Protein AF-A0A2N5KGF1-F1 (afdb_monomer)

Mean predicted aligned error: 14.31 Å

Nearest PDB structures (foldseek):
  2b9d-assembly2_B-3  TM=3.812E-01  e=6.360E+00  Human papillomavirus type 1a
  2jxt-assembly1_A  TM=3.512E-01  e=5.603E+00  Methanothermobacter thermautotrophicus str. Delta H
  9c62-assembly1_K  TM=1.961E-01  e=6.360E+00  Homo sapiens

Structure (mmCIF, N/CA/C/O backbone):
data_AF-A0A2N5KGF1-F1
#
_entry.id   AF-A0A2N5KGF1-F1
#
loop_
_atom_site.group_PDB
_atom_site.id
_atom_site.type_symbol
_atom_site.label_atom_id
_atom_site.label_alt_id
_atom_site.label_comp_id
_atom_site.label_asym_id
_atom_site.label_entity_id
_atom_site.label_seq_id
_atom_site.pdbx_PDB_ins_code
_atom_site.Cartn_x
_atom_site.Cartn_y
_atom_site.Cartn_z
_atom_site.occupancy
_atom_site.B_iso_or_equiv
_atom_site.auth_seq_id
_atom_site.auth_comp_id
_atom_site.auth_asym_id
_atom_site.auth_atom_id
_atom_site.pdbx_PDB_model_num
ATOM 1 N N . MET A 1 1 ? -36.186 9.339 -3.658 1.00 35.41 1 MET A N 1
ATOM 2 C CA . MET A 1 1 ? -35.623 8.130 -3.026 1.00 35.41 1 MET A CA 1
ATOM 3 C C . MET A 1 1 ? -34.202 8.473 -2.620 1.00 35.41 1 MET A C 1
ATOM 5 O O . MET A 1 1 ? -33.326 8.481 -3.469 1.00 35.41 1 MET A O 1
ATOM 9 N N . THR A 1 2 ? -34.018 8.916 -1.379 1.00 39.28 2 THR A N 1
ATOM 10 C CA . THR A 1 2 ? -32.709 9.237 -0.802 1.00 39.28 2 THR A CA 1
ATOM 11 C C . THR A 1 2 ? -32.126 7.948 -0.246 1.00 39.28 2 THR A C 1
ATOM 13 O O . THR A 1 2 ? -32.631 7.396 0.727 1.00 39.28 2 THR A O 1
ATOM 16 N N . GLN A 1 3 ? -31.137 7.429 -0.957 1.00 52.28 3 GLN A N 1
ATOM 17 C CA . GLN A 1 3 ? -30.255 6.373 -0.490 1.00 52.28 3 GLN A CA 1
ATOM 18 C C . GLN A 1 3 ? -29.155 7.045 0.353 1.00 52.28 3 GLN A C 1
ATOM 20 O O . GLN A 1 3 ? -28.875 8.218 0.124 1.00 52.28 3 GLN A O 1
ATOM 25 N N . ASP A 1 4 ? -28.587 6.316 1.315 1.00 49.59 4 ASP A N 1
ATOM 26 C CA . ASP A 1 4 ? -27.507 6.720 2.240 1.00 49.59 4 ASP A CA 1
ATOM 27 C C . ASP A 1 4 ? -27.915 7.159 3.660 1.00 49.59 4 ASP A C 1
ATOM 29 O O . ASP A 1 4 ? -27.297 8.031 4.263 1.00 49.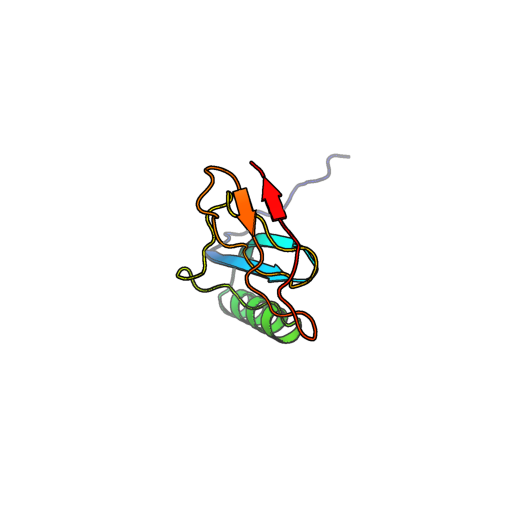59 4 ASP A O 1
ATOM 33 N N . ASP A 1 5 ? -28.874 6.455 4.269 1.00 46.59 5 ASP A N 1
ATOM 34 C CA . ASP A 1 5 ? -28.827 6.226 5.721 1.00 46.59 5 ASP A CA 1
ATOM 35 C C . ASP A 1 5 ? -27.891 5.033 5.980 1.00 46.59 5 ASP A C 1
ATOM 37 O O . ASP A 1 5 ? -28.308 3.877 6.080 1.00 46.59 5 ASP A O 1
ATOM 41 N N . VAL A 1 6 ? -26.581 5.300 6.004 1.00 56.03 6 VAL A N 1
ATOM 42 C CA . VAL A 1 6 ? -25.612 4.356 6.570 1.00 56.03 6 VAL A CA 1
ATOM 43 C C . VAL A 1 6 ? -25.781 4.444 8.085 1.00 56.03 6 VAL A C 1
ATOM 45 O O . VAL A 1 6 ? -25.507 5.506 8.646 1.00 56.03 6 VAL A O 1
ATOM 48 N N . PRO A 1 7 ? -26.216 3.379 8.783 1.00 48.56 7 PRO A N 1
ATOM 49 C CA . PRO A 1 7 ? -26.287 3.418 10.231 1.00 48.56 7 PRO A CA 1
ATOM 50 C C . PRO A 1 7 ? -24.870 3.624 10.769 1.00 48.56 7 PRO A C 1
ATOM 52 O O . PRO A 1 7 ? -24.023 2.732 10.693 1.00 48.56 7 PRO A O 1
ATOM 55 N N . ILE A 1 8 ? -24.615 4.814 11.317 1.00 53.53 8 ILE A N 1
ATOM 56 C CA . ILE A 1 8 ? -23.418 5.144 12.095 1.00 53.53 8 ILE A CA 1
ATOM 57 C C . ILE A 1 8 ? -23.555 4.414 13.440 1.00 53.53 8 ILE A C 1
ATOM 59 O O . ILE A 1 8 ? -23.740 5.013 14.495 1.00 53.53 8 ILE A O 1
ATOM 63 N N . GLY A 1 9 ? -23.550 3.081 13.406 1.00 54.25 9 GLY A N 1
ATOM 64 C CA . GLY A 1 9 ? -23.294 2.287 14.595 1.00 54.25 9 GLY A CA 1
ATOM 65 C C . GLY A 1 9 ? -21.899 2.656 15.081 1.00 54.25 9 GLY A C 1
ATOM 66 O O . GLY A 1 9 ? -20.981 2.708 14.266 1.00 54.25 9 GLY A O 1
ATOM 67 N N . GLU A 1 10 ? -21.758 2.968 16.371 1.00 59.16 10 GLU A N 1
ATOM 68 C CA . GLU A 1 10 ? -20.500 3.369 17.012 1.00 59.16 10 GLU A CA 1
ATOM 69 C C . GLU A 1 10 ? -19.322 2.505 16.521 1.00 59.16 10 GLU A C 1
ATOM 71 O O . GLU A 1 10 ? -19.105 1.386 16.994 1.00 59.16 10 GLU A O 1
ATOM 76 N N . MET A 1 11 ? -18.558 3.005 15.547 1.00 61.81 11 MET A N 1
ATOM 77 C CA . MET A 1 11 ? -17.352 2.340 15.063 1.00 61.81 11 MET A CA 1
ATOM 78 C C . MET A 1 11 ? -16.287 2.483 16.151 1.00 61.81 11 MET A C 1
ATOM 80 O O . MET A 1 11 ? -15.586 3.489 16.221 1.00 61.81 11 MET A O 1
ATOM 84 N N . LYS A 1 12 ? -16.209 1.499 17.053 1.00 73.75 12 LYS A N 1
ATOM 85 C CA . LYS A 1 12 ? -15.335 1.543 18.238 1.00 73.75 12 LYS A CA 1
ATOM 86 C C . LYS A 1 12 ? -13.884 1.209 17.938 1.00 73.75 12 LYS A C 1
ATOM 88 O O . LYS A 1 12 ? -12.998 1.657 18.662 1.00 73.75 12 LYS A O 1
ATOM 93 N N . TYR A 1 13 ? -13.634 0.431 16.890 1.00 78.75 13 TYR A N 1
ATOM 94 C CA . TYR A 1 13 ? -12.305 -0.073 16.583 1.00 78.75 13 TYR A CA 1
ATOM 95 C C . TYR A 1 13 ? -11.934 0.257 15.146 1.00 78.75 13 TYR A C 1
ATOM 97 O O . TYR A 1 13 ? -12.711 0.039 14.216 1.00 78.75 13 TYR A O 1
ATOM 105 N N . SER A 1 14 ? -10.723 0.773 14.970 1.00 81.69 14 SER A N 1
ATOM 106 C CA . SER A 1 14 ? -10.145 1.013 13.657 1.00 81.69 14 SER A CA 1
ATOM 107 C C . SER A 1 14 ? -8.745 0.424 13.595 1.00 81.69 14 SER A C 1
ATOM 109 O O . SER A 1 14 ? -7.965 0.517 14.544 1.00 81.69 14 SER A O 1
ATOM 111 N N . PHE A 1 15 ? -8.444 -0.199 12.466 1.00 81.19 15 PHE A N 1
ATOM 112 C CA . PHE A 1 15 ? -7.119 -0.657 12.102 1.00 81.19 15 PHE A 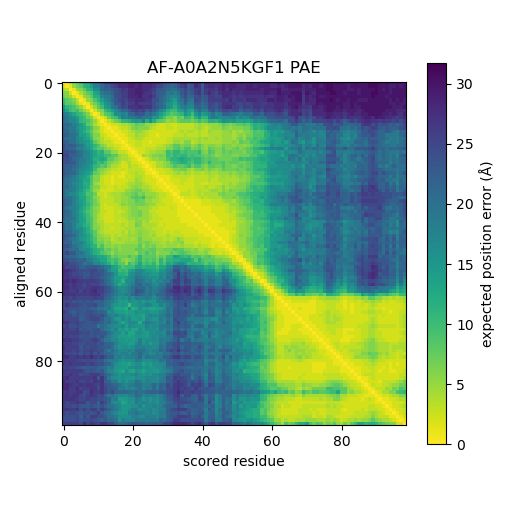CA 1
ATOM 113 C C . PHE A 1 15 ? -6.705 0.071 10.834 1.00 81.19 15 PHE A C 1
ATOM 115 O O . PHE A 1 15 ? -7.425 0.052 9.837 1.00 81.19 15 PHE A O 1
ATOM 122 N N . LYS A 1 16 ? -5.540 0.711 10.876 1.00 81.38 16 LYS A N 1
ATOM 123 C CA . LYS A 1 16 ? -4.943 1.369 9.720 1.00 81.38 16 LYS A CA 1
ATOM 124 C C . LYS A 1 16 ? -3.603 0.712 9.428 1.00 81.38 16 LYS A C 1
ATOM 126 O O . LYS A 1 16 ? -2.709 0.758 10.270 1.00 81.38 16 LYS A O 1
ATOM 131 N N . ALA A 1 17 ? -3.457 0.162 8.230 1.00 77.88 17 ALA A N 1
ATOM 132 C CA . ALA A 1 17 ? -2.190 -0.358 7.738 1.00 77.88 17 ALA A CA 1
ATOM 133 C C . ALA A 1 17 ? -1.929 0.113 6.316 1.00 77.88 17 ALA A C 1
ATOM 135 O O . ALA A 1 17 ? -2.852 0.301 5.532 1.00 77.88 17 ALA A O 1
ATOM 136 N N . TYR A 1 18 ? -0.657 0.281 5.981 1.00 74.62 18 TYR A N 1
ATOM 137 C CA . TYR A 1 18 ? -0.258 0.441 4.594 1.00 74.62 18 TYR A CA 1
ATOM 138 C C . TYR A 1 18 ? -0.123 -0.952 3.982 1.00 74.62 18 TYR A C 1
ATOM 140 O O . TYR A 1 18 ? 0.581 -1.796 4.536 1.00 74.62 18 TYR A O 1
ATOM 148 N N . VAL A 1 19 ? -0.810 -1.205 2.875 1.00 76.62 19 VAL A N 1
ATOM 149 C CA . VAL A 1 19 ? -0.807 -2.510 2.206 1.00 76.62 19 VAL A CA 1
ATOM 150 C C . VAL A 1 19 ? -0.284 -2.369 0.787 1.00 76.62 19 VAL A C 1
ATOM 152 O O . VAL A 1 19 ? -0.529 -1.360 0.121 1.00 76.62 19 VAL A O 1
ATOM 155 N N . GLN A 1 20 ? 0.427 -3.398 0.329 1.00 69.75 20 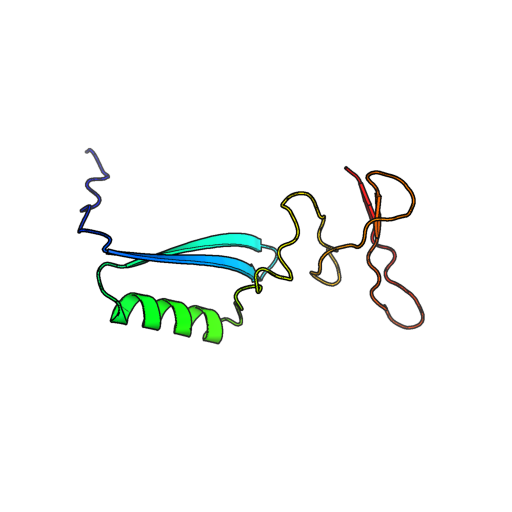GLN A N 1
ATOM 156 C CA . GLN A 1 20 ? 0.877 -3.524 -1.050 1.00 69.75 20 GLN A CA 1
ATOM 157 C C . GLN A 1 20 ? 0.403 -4.865 -1.602 1.00 69.75 20 GLN A C 1
ATOM 159 O O . GLN A 1 20 ? 0.916 -5.913 -1.222 1.00 69.75 20 GLN A O 1
ATOM 164 N N . ALA A 1 21 ? -0.589 -4.836 -2.488 1.00 70.38 21 ALA A N 1
ATOM 165 C CA . ALA A 1 21 ? -1.133 -6.037 -3.112 1.00 70.38 21 ALA A CA 1
ATOM 166 C C . ALA A 1 21 ? -1.736 -5.701 -4.480 1.00 70.38 21 ALA A C 1
ATOM 168 O O . ALA A 1 21 ? -2.357 -4.655 -4.640 1.00 70.38 21 ALA A O 1
ATOM 169 N N . TYR A 1 22 ? -1.564 -6.582 -5.470 1.00 71.06 22 TYR A N 1
ATOM 170 C CA . TYR A 1 22 ? -2.201 -6.478 -6.796 1.00 71.06 22 TYR A CA 1
ATOM 171 C C . TYR A 1 22 ? -2.046 -5.108 -7.499 1.00 71.06 22 TYR A C 1
ATOM 173 O O . TYR A 1 22 ? -2.965 -4.636 -8.162 1.00 71.06 22 TYR A O 1
ATOM 181 N N . GLY A 1 23 ? -0.894 -4.442 -7.348 1.00 66.38 23 GLY A N 1
ATOM 182 C CA . GLY A 1 23 ? -0.642 -3.117 -7.939 1.00 66.38 23 GLY A CA 1
ATOM 183 C C . GLY A 1 23 ? -1.271 -1.939 -7.180 1.00 66.38 23 GLY A C 1
ATOM 184 O O . GLY A 1 23 ? -1.093 -0.790 -7.580 1.00 66.38 23 GLY A O 1
ATOM 185 N N . PHE A 1 24 ? -1.959 -2.199 -6.067 1.00 68.88 24 PHE A N 1
ATOM 186 C CA . PHE A 1 24 ? -2.381 -1.187 -5.107 1.00 68.88 24 PHE A CA 1
ATOM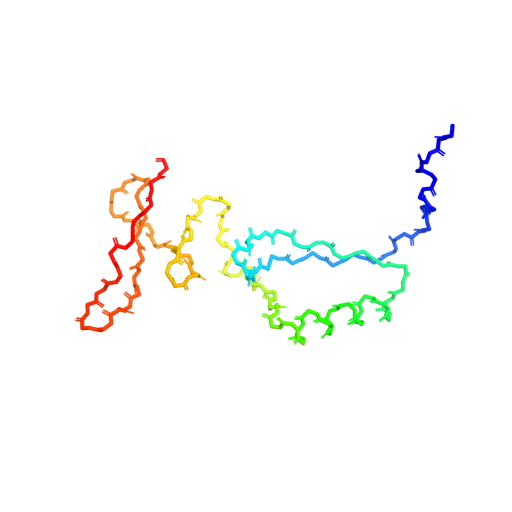 187 C C . PHE A 1 24 ? -1.312 -1.026 -4.024 1.00 68.88 24 PHE A C 1
ATOM 189 O O . PHE A 1 24 ? -0.863 -2.009 -3.434 1.00 68.88 24 PHE A O 1
ATOM 196 N N . ALA A 1 25 ? -0.919 0.218 -3.759 1.00 73.75 25 ALA A N 1
ATOM 197 C CA . ALA A 1 25 ? -0.027 0.584 -2.666 1.00 73.75 25 ALA A CA 1
ATOM 198 C C . ALA A 1 25 ? -0.632 1.789 -1.937 1.00 73.75 25 ALA A C 1
ATOM 200 O O . ALA A 1 25 ? -0.613 2.912 -2.449 1.00 73.75 25 ALA A O 1
ATOM 201 N N . GLY A 1 26 ? -1.221 1.560 -0.764 1.00 73.88 26 GLY A N 1
ATOM 202 C CA . GLY A 1 26 ? -2.034 2.580 -0.106 1.00 73.88 26 GLY A CA 1
ATOM 203 C C . GLY A 1 26 ? -2.401 2.266 1.338 1.00 73.88 26 GLY A C 1
ATOM 204 O O . GLY A 1 26 ? -2.179 1.166 1.841 1.00 73.88 26 GLY A O 1
ATOM 205 N N . ASP A 1 27 ? -2.977 3.269 2.001 1.00 78.62 27 ASP A N 1
ATOM 206 C CA . ASP A 1 27 ? -3.542 3.123 3.340 1.00 78.62 27 ASP A CA 1
ATOM 207 C C . ASP A 1 27 ? -4.858 2.329 3.257 1.00 78.62 27 ASP A C 1
ATOM 209 O O . ASP A 1 27 ? -5.839 2.793 2.677 1.00 78.62 27 ASP A O 1
ATOM 213 N N . LEU A 1 28 ? -4.891 1.151 3.875 1.00 81.50 28 LEU A N 1
ATOM 214 C CA . LEU A 1 28 ? -6.097 0.377 4.134 1.00 81.50 28 LEU A CA 1
ATOM 215 C C . LEU A 1 28 ? -6.588 0.679 5.552 1.00 81.50 28 LEU A C 1
ATOM 217 O O . LEU A 1 28 ? -5.859 0.497 6.531 1.00 81.50 28 LEU A O 1
ATOM 221 N N . ILE A 1 29 ? -7.832 1.144 5.655 1.00 84.12 29 ILE A N 1
ATOM 222 C CA . ILE A 1 29 ? -8.499 1.419 6.928 1.00 84.12 29 ILE A CA 1
ATOM 223 C C . ILE A 1 29 ? -9.663 0.442 7.063 1.00 84.12 29 ILE A C 1
ATOM 225 O O . ILE A 1 29 ? -10.595 0.474 6.264 1.00 84.12 29 ILE A O 1
ATOM 229 N N . ILE A 1 30 ? -9.605 -0.416 8.077 1.00 84.12 30 ILE A N 1
ATOM 230 C CA . ILE A 1 30 ? -10.689 -1.326 8.444 1.00 84.12 30 ILE A CA 1
ATOM 231 C C . ILE A 1 30 ? -11.312 -0.807 9.731 1.00 84.12 30 ILE A C 1
ATOM 233 O O . ILE A 1 30 ? -10.625 -0.651 10.742 1.00 84.12 30 ILE A O 1
ATOM 237 N N . THR A 1 31 ? -12.614 -0.552 9.701 1.00 84.50 31 THR A N 1
ATOM 238 C CA . THR A 1 31 ? -13.393 -0.163 10.877 1.00 84.50 31 THR A CA 1
ATOM 239 C C . THR A 1 31 ? -14.346 -1.281 11.273 1.00 84.50 31 THR A C 1
ATOM 241 O O . THR A 1 31 ? -14.847 -2.026 10.435 1.00 84.50 31 THR A O 1
ATOM 244 N N . SER A 1 32 ? -14.569 -1.426 12.576 1.00 84.88 32 SER A N 1
ATOM 245 C CA . SER A 1 32 ? -15.472 -2.428 13.130 1.00 84.88 32 SER A CA 1
ATOM 246 C C . SER A 1 32 ? -16.098 -1.943 14.436 1.00 84.88 32 SER A C 1
ATOM 248 O O . SER A 1 32 ? -15.515 -1.152 15.183 1.00 84.88 32 SER A O 1
ATOM 250 N N . THR A 1 33 ? -17.291 -2.449 14.733 1.00 82.88 33 THR A N 1
ATOM 251 C CA . THR A 1 33 ? -17.994 -2.230 16.003 1.00 82.88 33 THR A CA 1
ATOM 252 C C . THR A 1 33 ? -17.515 -3.191 17.095 1.00 82.88 33 THR A C 1
ATOM 254 O O . THR A 1 33 ? -17.546 -2.840 18.274 1.00 82.88 33 THR A O 1
ATOM 257 N N . THR A 1 34 ? -17.014 -4.377 16.721 1.00 83.06 34 THR A N 1
ATOM 258 C CA . THR A 1 34 ? -16.481 -5.388 17.648 1.00 83.06 34 THR A CA 1
ATOM 259 C C . THR A 1 34 ? -15.031 -5.757 17.325 1.00 83.06 34 THR A C 1
ATOM 261 O O . THR A 1 34 ? -14.603 -5.753 16.166 1.00 83.06 34 THR A O 1
ATOM 264 N N . VAL A 1 35 ? -14.261 -6.124 18.354 1.00 82.56 35 VAL A N 1
ATOM 265 C CA . VAL A 1 35 ? -12.878 -6.607 18.187 1.00 82.56 35 VAL A CA 1
ATOM 266 C C . VAL A 1 35 ? -12.846 -7.912 17.389 1.00 82.56 35 VAL A C 1
ATOM 268 O O . VAL A 1 35 ? -11.976 -8.096 16.544 1.00 82.56 35 VAL A O 1
ATOM 271 N N . SER A 1 36 ? -13.812 -8.806 17.609 1.00 86.06 36 SER A N 1
ATOM 272 C CA . SER A 1 36 ? -13.877 -10.093 16.911 1.00 86.06 36 SER A CA 1
ATOM 273 C C . SER A 1 36 ? -14.018 -9.929 15.398 1.00 86.06 36 SER A C 1
ATOM 275 O O . SER A 1 36 ? -13.356 -10.645 14.650 1.00 86.06 36 SER A O 1
ATOM 277 N N . ASP A 1 37 ? -14.831 -8.980 14.934 1.00 85.12 37 ASP A N 1
ATOM 278 C CA . ASP A 1 37 ? -15.008 -8.743 13.498 1.00 85.12 37 ASP A CA 1
ATOM 279 C C . ASP A 1 37 ? -13.803 -8.027 12.876 1.00 85.12 37 ASP A C 1
ATOM 281 O O . ASP A 1 37 ? -13.432 -8.318 11.734 1.00 85.12 37 ASP A O 1
ATOM 285 N N . LEU A 1 38 ? -13.108 -7.185 13.650 1.00 85.00 38 LEU A N 1
ATOM 286 C CA . LEU A 1 38 ? -11.826 -6.621 13.232 1.00 85.00 38 LEU A CA 1
ATOM 287 C C . LEU A 1 38 ? -10.782 -7.725 13.019 1.00 85.00 38 LEU A C 1
ATOM 289 O O . LEU A 1 38 ? -10.143 -7.774 11.972 1.00 85.00 38 LEU A O 1
ATOM 293 N N . VAL A 1 39 ? -10.653 -8.653 13.971 1.00 86.06 39 VAL A N 1
ATOM 294 C CA . VAL A 1 39 ? -9.708 -9.778 13.881 1.00 86.06 39 VAL A CA 1
ATOM 295 C C . VAL A 1 39 ? -10.027 -10.677 12.688 1.00 86.06 39 VAL A C 1
ATOM 297 O O . VAL A 1 39 ? -9.122 -11.012 11.929 1.00 86.06 39 VAL A O 1
ATOM 300 N N . LYS A 1 40 ? -11.303 -11.019 12.457 1.00 88.06 40 LYS A N 1
ATOM 301 C CA . LYS A 1 40 ? -11.706 -11.784 11.260 1.00 88.06 40 LYS A CA 1
ATOM 302 C C . LYS A 1 40 ? -11.283 -11.079 9.971 1.00 88.06 40 LYS A C 1
ATOM 304 O O . LYS A 1 40 ? -10.802 -11.737 9.053 1.00 88.06 40 LYS A O 1
ATOM 309 N N . SER A 1 41 ? -11.441 -9.758 9.916 1.00 84.12 41 SER A N 1
ATOM 310 C CA . SER A 1 41 ? -11.061 -8.957 8.749 1.00 84.12 41 SER A CA 1
ATOM 311 C C . SER A 1 41 ? -9.549 -8.988 8.513 1.00 84.12 41 SER A C 1
ATOM 313 O O . SER A 1 41 ? -9.117 -9.160 7.379 1.00 84.12 41 SER A O 1
ATOM 315 N N . LEU A 1 42 ? -8.742 -8.922 9.576 1.00 83.50 42 LEU A N 1
ATOM 316 C CA . LEU A 1 42 ? -7.284 -9.066 9.489 1.00 83.50 42 LEU A CA 1
ATOM 317 C C . LEU A 1 42 ? -6.859 -10.465 9.026 1.00 83.50 42 LEU A C 1
ATOM 319 O O . LEU A 1 42 ? -6.035 -10.585 8.125 1.00 83.50 42 LEU A O 1
ATOM 323 N N . MET A 1 43 ? -7.472 -11.523 9.563 1.00 84.75 43 MET A N 1
ATOM 324 C CA . MET A 1 43 ? -7.183 -12.898 9.132 1.00 84.75 43 MET A CA 1
ATOM 325 C C . MET A 1 43 ? -7.534 -13.134 7.656 1.00 84.75 43 MET A C 1
ATOM 327 O O . MET A 1 43 ? -6.896 -13.941 6.981 1.00 84.75 43 MET A O 1
ATOM 331 N N . LEU A 1 44 ? -8.560 -12.450 7.137 1.00 85.31 44 LEU A N 1
ATOM 332 C CA . LEU A 1 44 ? -8.892 -12.492 5.713 1.00 85.31 44 LEU A CA 1
ATOM 333 C C . LEU A 1 44 ? -7.817 -11.812 4.859 1.00 85.31 44 LEU A C 1
ATOM 335 O O . LEU A 1 44 ? -7.484 -12.348 3.806 1.00 85.31 44 LEU A O 1
ATOM 339 N N . LEU A 1 45 ? -7.245 -10.689 5.307 1.00 80.81 45 LEU A N 1
ATOM 340 C CA . LEU A 1 45 ? -6.135 -10.039 4.601 1.00 80.81 45 LEU A CA 1
ATOM 341 C C . LEU A 1 45 ? -4.924 -10.968 4.480 1.00 80.81 45 LEU A C 1
ATOM 343 O O . LEU A 1 45 ? -4.408 -11.144 3.378 1.00 80.81 45 LEU A O 1
ATOM 347 N N . GLU A 1 46 ? -4.537 -11.626 5.574 1.00 78.00 46 GLU A N 1
ATOM 348 C CA . GLU A 1 46 ? -3.437 -12.599 5.574 1.00 78.00 46 GLU A CA 1
ATOM 349 C C . GLU A 1 46 ? -3.702 -13.756 4.601 1.00 78.00 46 GLU A C 1
ATOM 351 O O . GLU A 1 46 ? -2.837 -14.111 3.802 1.00 78.00 46 GLU A O 1
ATOM 356 N N . ARG A 1 47 ? -4.925 -14.307 4.592 1.00 78.25 47 ARG A N 1
ATOM 357 C CA . ARG A 1 47 ? -5.316 -15.373 3.647 1.00 78.25 47 ARG A CA 1
ATOM 358 C C . ARG A 1 47 ? -5.246 -14.946 2.185 1.00 78.25 47 ARG A C 1
ATOM 360 O O . ARG A 1 47 ? -5.046 -15.792 1.320 1.00 78.25 47 ARG A O 1
ATOM 367 N N . LEU A 1 48 ? -5.439 -13.660 1.910 1.00 76.88 48 LEU A N 1
ATOM 368 C CA . LEU A 1 48 ? -5.346 -13.086 0.570 1.00 76.88 48 LEU A CA 1
ATOM 369 C C . LEU A 1 48 ? -3.911 -12.675 0.200 1.00 76.88 48 LEU A C 1
ATOM 371 O O . LEU A 1 48 ? -3.704 -12.135 -0.888 1.00 76.88 48 LEU A O 1
ATOM 375 N N . GLY A 1 49 ? -2.934 -12.925 1.082 1.00 69.19 49 GLY A N 1
ATOM 376 C CA . GLY A 1 49 ? -1.539 -12.523 0.903 1.00 69.19 49 GLY A CA 1
ATOM 377 C C . GLY A 1 49 ? -1.321 -11.014 1.034 1.00 69.19 49 GLY A C 1
ATOM 378 O O . GLY A 1 49 ? -0.328 -10.491 0.534 1.00 69.19 49 GLY A O 1
ATOM 379 N N . ILE A 1 50 ? -2.260 -10.295 1.656 1.00 70.12 50 ILE A N 1
ATOM 380 C CA . ILE A 1 50 ? -2.172 -8.855 1.891 1.00 70.12 50 ILE A CA 1
ATOM 381 C C . ILE A 1 50 ? -1.503 -8.652 3.247 1.00 70.12 50 ILE A C 1
ATOM 383 O O . ILE A 1 50 ? -2.162 -8.616 4.286 1.00 70.12 50 ILE A O 1
ATOM 387 N N . GLU A 1 51 ? -0.180 -8.524 3.237 1.00 67.31 51 GLU A N 1
ATOM 388 C CA . GLU A 1 51 ? 0.576 -8.251 4.455 1.00 67.31 51 GLU A CA 1
ATOM 389 C C . GLU A 1 51 ? 0.647 -6.739 4.736 1.00 67.31 51 GLU A C 1
ATOM 391 O O . GLU A 1 51 ? 0.904 -5.938 3.827 1.00 67.31 51 GLU A O 1
ATOM 396 N N . PRO A 1 52 ? 0.428 -6.310 5.992 1.00 63.38 52 PRO A N 1
ATOM 397 C CA . PRO A 1 52 ? 0.653 -4.928 6.380 1.00 63.38 52 PRO A CA 1
ATOM 398 C C . PRO A 1 52 ? 2.153 -4.623 6.307 1.00 63.38 52 PRO A C 1
ATOM 400 O O . PRO A 1 52 ? 2.963 -5.244 6.999 1.00 63.38 52 PRO A O 1
ATOM 403 N N . LEU A 1 53 ? 2.546 -3.631 5.504 1.00 60.06 53 LEU A N 1
ATOM 404 C CA . LEU A 1 53 ? 3.925 -3.157 5.519 1.00 60.06 53 LEU A CA 1
ATOM 405 C C . LEU A 1 53 ? 4.207 -2.504 6.869 1.00 60.06 53 LEU A C 1
ATOM 407 O O . LEU A 1 53 ? 3.607 -1.488 7.230 1.00 60.06 53 LEU A O 1
ATOM 411 N N . SER A 1 54 ? 5.155 -3.089 7.602 1.00 52.09 54 SER A N 1
ATOM 412 C CA . SER A 1 54 ? 5.706 -2.491 8.814 1.00 52.09 54 SER A CA 1
ATOM 413 C C . SER A 1 54 ? 6.135 -1.050 8.530 1.00 52.09 54 SER A C 1
ATOM 415 O O . SER A 1 54 ? 6.684 -0.750 7.469 1.00 52.09 54 SER A O 1
ATOM 417 N N . THR A 1 55 ? 5.904 -0.146 9.481 1.00 52.91 55 THR A N 1
ATOM 418 C CA . THR A 1 55 ? 6.194 1.294 9.366 1.00 52.91 55 THR A CA 1
ATOM 419 C C . THR A 1 55 ? 7.652 1.606 9.013 1.00 52.91 55 THR A C 1
ATOM 421 O O . THR A 1 55 ? 7.925 2.686 8.495 1.00 52.91 55 THR A O 1
ATOM 424 N N . ALA A 1 56 ? 8.576 0.661 9.212 1.00 47.50 56 ALA A N 1
ATOM 425 C CA . ALA A 1 56 ? 9.964 0.750 8.753 1.00 47.50 56 ALA A CA 1
ATOM 426 C C . ALA A 1 56 ? 10.120 0.697 7.215 1.00 47.50 56 ALA A C 1
ATOM 428 O O . ALA A 1 56 ? 11.067 1.261 6.678 1.00 47.50 56 ALA A O 1
ATOM 429 N N . ASN A 1 57 ? 9.171 0.077 6.505 1.00 46.62 57 ASN A N 1
ATOM 430 C CA . ASN A 1 57 ? 9.068 0.040 5.041 1.00 46.62 57 ASN A CA 1
ATOM 431 C C . ASN A 1 57 ? 8.041 1.042 4.500 1.00 46.62 57 ASN A C 1
ATOM 433 O O . ASN A 1 57 ? 7.632 0.949 3.343 1.00 46.62 57 ASN A O 1
ATOM 437 N N . ARG A 1 58 ? 7.614 2.010 5.322 1.00 47.38 58 ARG A N 1
ATOM 438 C CA . ARG A 1 58 ? 6.734 3.091 4.890 1.00 47.38 58 ARG A CA 1
ATOM 439 C C . ARG A 1 58 ? 7.507 3.980 3.928 1.00 47.38 58 ARG A C 1
ATOM 441 O O . ARG A 1 58 ? 8.105 4.982 4.312 1.00 47.38 58 ARG A O 1
ATOM 448 N N . THR A 1 59 ? 7.496 3.608 2.658 1.00 52.31 59 THR A N 1
ATOM 449 C CA . THR A 1 59 ? 7.838 4.526 1.593 1.00 52.31 59 THR A CA 1
ATOM 450 C C . THR A 1 59 ? 6.907 5.704 1.708 1.00 52.31 59 THR A C 1
ATOM 452 O O . THR A 1 59 ? 5.686 5.570 1.624 1.00 52.31 59 THR A O 1
ATOM 455 N N . THR A 1 60 ? 7.500 6.865 1.976 1.00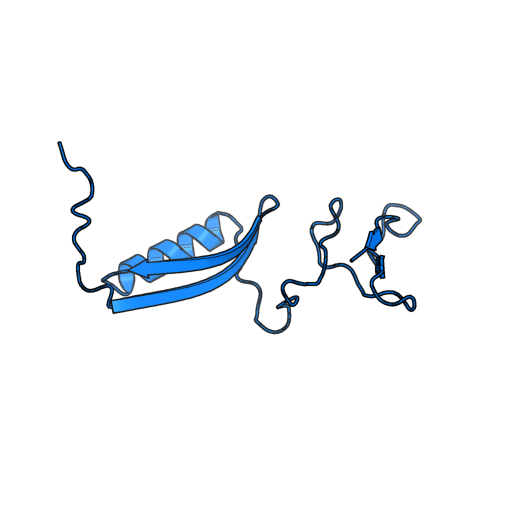 53.06 60 THR A N 1
ATOM 456 C CA . THR A 1 60 ? 6.832 8.150 1.840 1.00 53.06 60 THR A CA 1
ATOM 457 C C . THR A 1 60 ? 6.046 8.112 0.534 1.00 53.06 60 THR A C 1
ATOM 459 O O . THR A 1 60 ? 6.558 7.576 -0.448 1.00 53.06 60 THR A O 1
ATOM 462 N N . SER A 1 61 ? 4.830 8.667 0.489 1.00 56.59 61 SER A N 1
ATOM 463 C CA . SER A 1 61 ? 3.952 8.688 -0.705 1.00 56.59 61 SER A CA 1
ATOM 464 C C . SER A 1 61 ? 4.617 9.246 -1.981 1.00 56.59 61 SER A C 1
ATOM 466 O O . SER A 1 61 ? 4.020 9.314 -3.054 1.00 56.59 61 SER A O 1
ATOM 468 N N . SER A 1 62 ? 5.874 9.671 -1.868 1.00 65.25 62 SER A N 1
ATOM 469 C CA . SER A 1 62 ? 6.762 10.096 -2.918 1.00 65.25 62 SER A CA 1
ATOM 470 C C . SER A 1 62 ? 7.707 9.049 -3.516 1.00 65.25 62 SER A C 1
ATOM 472 O O . SER A 1 62 ? 8.352 9.383 -4.504 1.00 65.25 62 SER A O 1
ATOM 474 N N . THR A 1 63 ? 7.834 7.832 -2.989 1.00 78.00 63 THR A N 1
ATOM 475 C CA . THR A 1 63 ? 8.749 6.842 -3.580 1.00 78.00 63 THR A CA 1
ATOM 476 C C . THR A 1 63 ? 8.018 6.015 -4.642 1.00 78.00 63 THR A C 1
ATOM 478 O O . THR A 1 63 ? 7.067 5.313 -4.305 1.00 78.00 63 THR A O 1
ATOM 481 N N . PRO A 1 64 ? 8.423 6.085 -5.920 1.00 83.69 64 PRO A N 1
ATOM 482 C CA . PRO A 1 64 ? 7.808 5.294 -6.977 1.00 83.69 64 PRO A CA 1
ATOM 483 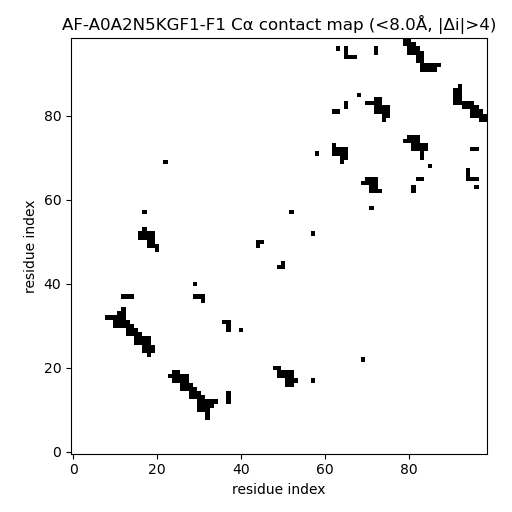C C . PRO A 1 64 ? 8.082 3.796 -6.791 1.00 83.69 64 PRO A C 1
ATOM 485 O O . PRO A 1 64 ? 9.114 3.387 -6.247 1.00 83.69 64 PRO A O 1
ATOM 488 N N . ILE A 1 65 ? 7.137 2.980 -7.254 1.00 85.62 65 ILE A N 1
ATOM 489 C CA . ILE A 1 65 ? 7.205 1.518 -7.224 1.00 85.62 65 ILE A CA 1
ATOM 490 C C . ILE A 1 65 ? 7.674 1.015 -8.589 1.00 85.62 65 ILE A 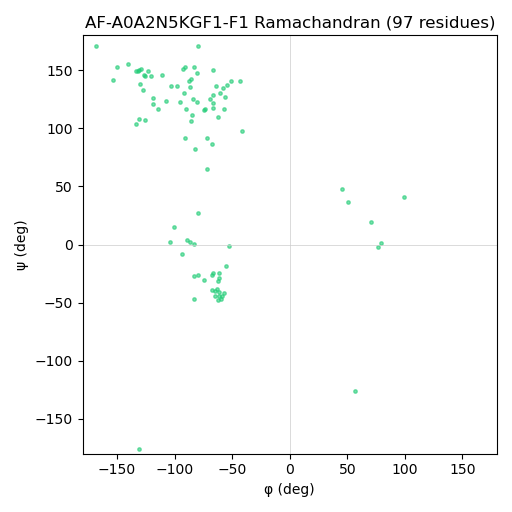C 1
ATOM 492 O O . ILE A 1 65 ? 7.203 1.482 -9.623 1.00 85.62 65 ILE A O 1
ATOM 496 N N . CYS A 1 66 ? 8.589 0.043 -8.596 1.00 85.62 66 CYS A N 1
ATOM 497 C CA . CYS A 1 66 ? 9.008 -0.614 -9.830 1.00 85.62 66 CYS A CA 1
ATOM 498 C C . CYS A 1 66 ? 7.853 -1.478 -10.375 1.00 85.62 66 CYS A C 1
ATOM 500 O O . CYS A 1 66 ? 7.409 -2.376 -9.653 1.00 85.62 66 CYS A O 1
ATOM 502 N N . PRO A 1 67 ? 7.413 -1.292 -11.635 1.00 83.12 67 PRO A N 1
ATOM 503 C CA . PRO A 1 67 ? 6.285 -2.042 -12.199 1.00 83.12 67 PRO A CA 1
ATOM 504 C C . PRO A 1 67 ? 6.576 -3.542 -12.360 1.00 83.12 67 PRO A C 1
ATOM 506 O O . PRO A 1 67 ? 5.655 -4.353 -12.336 1.00 83.12 67 PRO A O 1
ATOM 509 N N . VAL A 1 68 ? 7.854 -3.920 -12.478 1.00 83.94 68 VAL A N 1
ATOM 510 C CA . VAL A 1 68 ? 8.287 -5.312 -12.687 1.00 83.94 68 VAL A CA 1
ATOM 511 C C . VAL A 1 68 ? 8.369 -6.089 -11.372 1.00 83.94 68 VAL A C 1
ATOM 513 O O . VAL A 1 68 ? 7.877 -7.206 -11.278 1.00 83.94 68 VAL A O 1
ATOM 516 N N . HIS A 1 69 ? 8.984 -5.503 -10.343 1.00 83.69 69 HIS A N 1
ATOM 517 C CA . HIS A 1 69 ? 9.287 -6.211 -9.090 1.00 83.69 69 HIS A CA 1
ATOM 518 C C . HIS A 1 69 ? 8.354 -5.844 -7.940 1.00 83.69 69 HIS A C 1
ATOM 520 O O . HIS A 1 69 ? 8.588 -6.293 -6.822 1.00 83.69 69 HIS A O 1
ATOM 526 N N . GLN A 1 70 ? 7.363 -4.982 -8.199 1.00 82.44 70 GLN A N 1
ATOM 527 C CA . GLN A 1 70 ? 6.362 -4.534 -7.230 1.00 82.44 70 GLN A CA 1
ATOM 528 C C . GLN A 1 70 ? 6.990 -4.160 -5.889 1.00 82.44 70 GLN A C 1
ATOM 530 O O . GLN A 1 70 ? 6.558 -4.579 -4.822 1.00 82.44 70 GLN A O 1
ATOM 535 N N . ARG A 1 71 ? 8.062 -3.371 -5.945 1.00 80.12 71 ARG A N 1
ATOM 536 C CA . ARG A 1 71 ? 8.821 -2.968 -4.764 1.00 80.12 71 ARG A CA 1
ATOM 537 C C . ARG A 1 71 ? 9.258 -1.514 -4.864 1.00 80.12 71 ARG A C 1
ATOM 539 O O . ARG A 1 71 ? 9.424 -1.010 -5.983 1.00 80.12 71 ARG A O 1
ATOM 546 N N . PRO A 1 72 ? 9.505 -0.856 -3.726 1.00 85.44 72 PRO A N 1
ATOM 547 C CA . PRO A 1 72 ? 9.983 0.512 -3.726 1.00 85.44 72 PRO A CA 1
ATOM 548 C C . PRO A 1 72 ? 11.298 0.693 -4.479 1.00 85.44 72 PRO A C 1
ATOM 550 O O . PRO A 1 72 ? 12.245 -0.084 -4.318 1.00 85.44 72 PRO A O 1
ATOM 553 N N . MET A 1 73 ? 11.363 1.736 -5.302 1.00 89.25 73 MET A N 1
ATOM 554 C CA . MET A 1 73 ? 12.585 2.116 -6.004 1.00 89.25 73 MET A CA 1
ATOM 555 C C . MET A 1 73 ? 13.510 2.909 -5.078 1.00 89.25 73 MET A C 1
ATOM 557 O O . MET A 1 73 ? 13.066 3.659 -4.210 1.00 89.25 73 MET A O 1
ATOM 561 N N . LYS A 1 74 ? 14.821 2.759 -5.269 1.00 88.81 74 LYS A N 1
ATOM 562 C CA . LYS A 1 74 ? 15.828 3.509 -4.513 1.00 88.81 74 LYS A CA 1
ATOM 563 C C . LYS A 1 74 ? 16.086 4.860 -5.178 1.00 88.81 74 LYS A C 1
ATOM 565 O O . LYS A 1 74 ? 16.132 4.914 -6.405 1.00 88.81 74 LYS A O 1
ATOM 570 N N . PRO A 1 75 ? 16.299 5.942 -4.413 1.00 88.62 75 PRO A N 1
ATOM 571 C CA . PRO A 1 75 ? 16.709 7.217 -4.987 1.00 88.62 75 PRO A CA 1
ATOM 572 C C . PRO A 1 75 ? 18.096 7.090 -5.634 1.00 88.62 75 PRO A C 1
ATOM 574 O O . PRO A 1 75 ? 19.008 6.471 -5.081 1.00 88.62 75 PRO A O 1
ATOM 577 N N . SER A 1 76 ? 18.249 7.668 -6.820 1.00 87.06 76 SER A N 1
ATOM 578 C CA . SER A 1 76 ? 19.525 7.799 -7.519 1.00 87.06 76 SER A CA 1
ATOM 579 C C . SER A 1 76 ? 20.338 8.962 -6.945 1.00 87.06 76 SER A C 1
ATOM 581 O O . SER A 1 76 ? 19.842 9.789 -6.184 1.00 87.06 76 SER A O 1
ATOM 583 N N . LYS A 1 77 ? 21.603 9.072 -7.365 1.00 86.69 77 LYS A N 1
ATOM 584 C CA . LYS A 1 77 ? 22.425 10.267 -7.112 1.00 86.69 77 LYS A CA 1
ATOM 585 C C . LYS A 1 77 ? 21.833 11.524 -7.758 1.00 86.69 77 LYS A C 1
ATOM 587 O O . LYS A 1 77 ? 22.129 12.629 -7.319 1.00 86.69 77 LYS A O 1
ATOM 592 N N . ARG A 1 78 ? 21.030 11.362 -8.817 1.00 84.62 78 ARG A N 1
ATOM 593 C CA . ARG A 1 78 ? 20.303 12.464 -9.455 1.00 84.62 78 ARG A CA 1
ATOM 594 C C . ARG A 1 78 ? 19.034 12.770 -8.647 1.00 84.62 78 ARG A C 1
ATOM 596 O O . ARG A 1 78 ? 18.212 11.863 -8.493 1.00 84.62 78 ARG A O 1
ATOM 603 N N . PRO A 1 79 ? 18.850 14.011 -8.162 1.00 83.62 79 PRO A N 1
ATOM 604 C CA . PR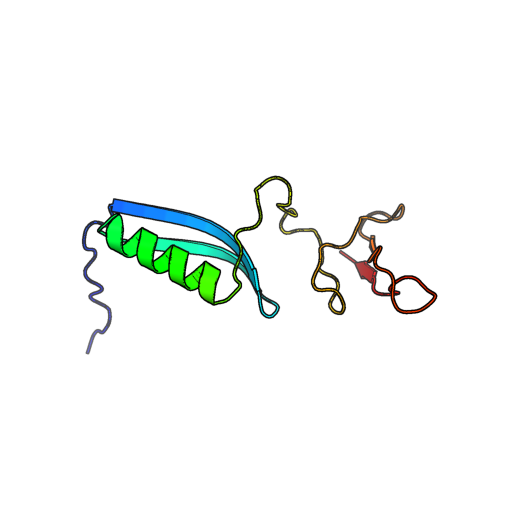O A 1 79 ? 17.634 14.406 -7.458 1.00 83.62 79 PRO A CA 1
ATOM 605 C C . PRO A 1 79 ? 16.383 14.110 -8.292 1.00 83.62 79 PRO A C 1
ATOM 607 O O . PRO A 1 79 ? 16.377 14.342 -9.498 1.00 83.62 79 PRO A O 1
ATOM 610 N N . GLY A 1 80 ? 15.342 13.571 -7.655 1.00 83.44 80 GLY A N 1
ATOM 611 C CA . GLY A 1 80 ? 14.067 13.254 -8.311 1.00 83.44 80 GLY A CA 1
ATOM 612 C C . GLY A 1 80 ? 14.063 11.986 -9.174 1.00 83.44 80 GLY A C 1
ATOM 613 O O . GLY A 1 80 ? 13.009 11.619 -9.683 1.00 83.44 80 GLY A O 1
ATOM 614 N N . VAL A 1 81 ? 15.195 11.288 -9.321 1.00 89.44 81 VAL A N 1
ATOM 615 C CA . VAL A 1 81 ? 15.283 10.027 -10.074 1.00 89.44 81 VAL A CA 1
ATOM 616 C C . VAL A 1 81 ? 15.346 8.846 -9.112 1.00 89.44 81 VAL A C 1
ATOM 618 O O . VAL A 1 81 ? 16.106 8.863 -8.145 1.00 89.44 81 VAL A O 1
ATOM 621 N N . PHE A 1 82 ? 14.595 7.793 -9.408 1.00 92.12 82 PHE A N 1
ATOM 622 C CA . PHE A 1 82 ? 14.565 6.547 -8.653 1.00 92.12 82 PHE A CA 1
ATOM 623 C C . PHE A 1 82 ? 14.843 5.366 -9.583 1.00 92.12 82 PHE A C 1
ATOM 625 O O . PHE A 1 82 ? 14.420 5.385 -10.733 1.00 92.12 82 PHE A O 1
ATOM 632 N N . TYR A 1 83 ? 15.531 4.338 -9.091 1.00 92.81 83 TYR A N 1
ATOM 633 C CA . TYR A 1 83 ? 15.889 3.143 -9.855 1.00 92.81 83 TYR A CA 1
ATOM 634 C C . TYR A 1 83 ? 15.535 1.864 -9.091 1.00 92.81 83 TYR A C 1
ATOM 636 O O . TYR A 1 83 ? 15.553 1.815 -7.854 1.00 92.81 83 TYR A O 1
ATOM 644 N N . CYS A 1 84 ? 15.223 0.796 -9.821 1.00 92.31 84 CYS A N 1
ATOM 645 C CA . CYS A 1 84 ? 14.989 -0.505 -9.214 1.00 92.31 84 CYS A CA 1
ATOM 646 C C . CYS A 1 84 ? 16.305 -1.267 -9.010 1.00 92.31 84 CYS A C 1
ATOM 648 O O . CYS A 1 84 ? 16.912 -1.750 -9.955 1.00 92.31 84 CYS A O 1
ATOM 650 N N . SER A 1 85 ? 16.733 -1.474 -7.761 1.00 90.81 85 SER A N 1
ATOM 651 C CA . SER A 1 85 ? 17.968 -2.231 -7.481 1.00 90.81 85 SER A CA 1
ATOM 652 C C . SER A 1 85 ? 17.802 -3.765 -7.554 1.00 90.81 85 SER A C 1
ATOM 654 O O . SER A 1 85 ? 18.368 -4.472 -6.719 1.00 90.81 85 SER A O 1
ATOM 656 N N . ALA A 1 86 ? 16.850 -4.281 -8.345 1.00 88.12 86 ALA A N 1
ATOM 657 C CA . ALA A 1 86 ? 16.494 -5.711 -8.363 1.00 88.12 86 ALA A CA 1
ATOM 658 C C . ALA A 1 86 ? 17.342 -6.399 -9.411 1.00 88.1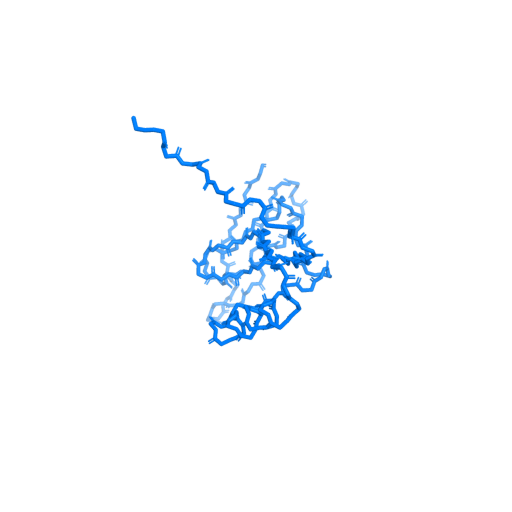2 86 ALA A C 1
ATOM 660 O O . ALA A 1 86 ? 17.704 -5.745 -10.382 1.00 88.12 86 ALA A O 1
ATOM 661 N N . GLN A 1 87 ? 17.615 -7.688 -9.259 1.00 87.81 87 GLN A N 1
ATOM 662 C CA . GLN A 1 87 ? 18.215 -8.458 -10.343 1.00 87.81 87 GLN A CA 1
ATOM 663 C C . GLN A 1 87 ? 17.128 -9.028 -11.257 1.00 87.81 87 GLN A C 1
ATOM 665 O O . GLN A 1 87 ? 16.079 -9.458 -10.782 1.00 87.81 87 GLN A O 1
ATOM 670 N N . VAL A 1 88 ? 17.400 -9.011 -12.561 1.00 86.94 88 VAL A N 1
ATOM 671 C CA . VAL A 1 88 ? 16.605 -9.629 -13.626 1.00 86.94 88 VAL A CA 1
ATOM 672 C C . VAL A 1 88 ? 17.571 -10.426 -14.493 1.00 86.94 88 VAL A C 1
ATOM 674 O O . VAL A 1 88 ? 18.371 -9.836 -15.221 1.00 86.94 88 VAL A O 1
ATOM 677 N N . GLY A 1 89 ? 17.509 -11.756 -14.403 1.00 83.06 89 GLY A N 1
ATOM 678 C CA . GLY A 1 89 ? 18.464 -12.637 -15.082 1.00 83.06 89 GLY A CA 1
ATOM 679 C C . GLY A 1 89 ? 19.904 -12.318 -14.672 1.00 83.06 89 GLY A C 1
ATOM 680 O O . GLY A 1 89 ? 20.202 -12.232 -13.483 1.00 83.06 89 GLY A O 1
ATOM 681 N N . ASP A 1 90 ? 20.767 -12.078 -15.660 1.00 84.19 90 ASP A N 1
ATOM 682 C CA . ASP A 1 90 ? 22.192 -11.775 -15.456 1.00 84.19 90 ASP A CA 1
ATOM 683 C C . ASP A 1 90 ? 22.480 -10.294 -15.132 1.00 84.19 90 ASP A C 1
ATOM 685 O O . ASP A 1 90 ? 23.636 -9.897 -14.972 1.00 84.19 90 ASP A O 1
ATOM 689 N N . GLY A 1 91 ? 21.449 -9.445 -15.057 1.00 89.00 91 GLY A N 1
ATOM 690 C CA . GLY A 1 91 ? 21.590 -7.998 -14.893 1.00 89.00 91 GLY A CA 1
ATOM 691 C C . GLY A 1 91 ? 20.720 -7.402 -13.790 1.00 89.00 91 GLY A C 1
ATOM 692 O O . GLY A 1 91 ? 20.013 -8.096 -13.062 1.00 89.00 91 GLY A O 1
ATOM 693 N N . TYR A 1 92 ? 20.762 -6.074 -13.669 1.00 89.31 92 TYR A N 1
ATOM 694 C CA . TYR A 1 92 ? 19.833 -5.321 -12.824 1.00 89.31 92 TYR A CA 1
ATOM 695 C C . TYR A 1 92 ? 18.616 -4.851 -13.627 1.00 89.31 92 TYR A C 1
ATOM 697 O O . TYR A 1 92 ? 18.705 -4.578 -14.826 1.00 89.31 92 TYR A O 1
ATOM 705 N N . CYS A 1 93 ? 17.485 -4.720 -12.939 1.00 90.38 93 CYS A N 1
ATOM 706 C CA . CYS A 1 93 ? 16.262 -4.128 -13.453 1.00 90.38 93 CYS A CA 1
ATOM 707 C C . CYS A 1 93 ? 16.530 -2.702 -13.952 1.00 90.38 93 CYS A C 1
ATOM 709 O O . CYS A 1 93 ? 17.061 -1.874 -13.217 1.00 90.38 93 CYS A O 1
ATOM 711 N N . GLN A 1 94 ? 16.137 -2.432 -15.196 1.00 91.44 94 GLN A N 1
ATOM 712 C CA . GLN A 1 94 ? 16.364 -1.149 -15.873 1.00 91.44 94 GLN A CA 1
ATOM 713 C C . GLN A 1 94 ? 15.235 -0.136 -15.637 1.00 91.44 94 GLN A C 1
ATOM 715 O O . GLN A 1 94 ? 15.251 0.951 -16.207 1.00 91.44 94 GLN A O 1
ATOM 720 N N . GLU A 1 95 ? 14.243 -0.485 -14.815 1.00 91.81 95 GLU A N 1
ATOM 721 C CA . GLU A 1 95 ? 13.143 0.419 -14.501 1.00 91.81 95 GLU A CA 1
ATOM 722 C C . GLU A 1 95 ? 13.647 1.616 -13.692 1.00 91.81 95 GLU A C 1
ATOM 724 O O . GLU A 1 95 ? 14.279 1.463 -12.636 1.00 91.81 95 GLU A O 1
ATOM 729 N N . GLU A 1 96 ? 13.284 2.807 -14.166 1.00 90.06 96 GLU A N 1
ATOM 730 C CA . GLU A 1 96 ? 13.521 4.090 -13.517 1.00 90.06 96 GLU A CA 1
ATOM 731 C C . GLU A 1 96 ? 12.221 4.893 -13.433 1.00 90.06 96 GLU A C 1
ATOM 733 O O . GLU A 1 96 ? 11.344 4.794 -14.288 1.00 90.06 96 GLU A O 1
ATOM 738 N N . ALA A 1 97 ? 12.109 5.734 -12.412 1.00 86.75 97 ALA A N 1
ATOM 739 C CA . ALA A 1 97 ? 10.993 6.653 -12.253 1.00 86.75 97 ALA A CA 1
ATOM 740 C C . ALA A 1 97 ? 11.501 8.057 -11.928 1.00 86.75 97 ALA A C 1
ATOM 742 O O . ALA A 1 97 ? 12.555 8.228 -11.308 1.00 86.75 97 ALA A O 1
ATOM 743 N N . ARG A 1 98 ? 10.748 9.072 -12.359 1.00 84.56 98 ARG A N 1
ATOM 744 C CA . ARG A 1 98 ? 11.084 10.487 -12.171 1.00 84.56 98 ARG A CA 1
ATOM 745 C C . ARG A 1 98 ? 9.933 11.230 -11.506 1.00 84.56 98 ARG A C 1
ATOM 747 O O . ARG A 1 98 ? 8.773 10.904 -11.753 1.00 84.56 98 ARG A O 1
ATOM 754 N N . LYS A 1 99 ? 10.275 12.206 -10.672 1.00 69.12 99 LYS A N 1
ATOM 755 C CA . LYS A 1 99 ? 9.350 13.152 -10.047 1.00 69.12 99 LYS A CA 1
ATOM 756 C C . LYS A 1 99 ? 9.684 14.583 -10.409 1.00 69.12 99 LYS A C 1
ATOM 758 O O . LYS A 1 99 ? 10.889 14.859 -10.598 1.00 69.12 99 LYS A O 1
#

Sequence (99 aa):
MTQDDVPIGEMKYSFKAYVQAYGFAGDLIITSTTVSDLVKSLMLLERLGIEPLSTANRTTSSTPICPVHQRPMKPSKRPGVFYCSAQVGDGYCQEEARK

Solvent-accessible surface area (backbone atoms only — not comparable to full-atom values): 6278 Å² total; per-residue (Å²): 137,86,82,82,86,69,82,82,64,71,68,74,41,76,46,78,40,42,35,59,48,96,91,43,76,47,81,46,75,51,76,22,69,46,71,70,60,44,50,54,53,53,56,50,34,53,76,70,65,40,53,66,53,55,76,91,68,60,65,56,100,81,56,55,63,29,88,87,76,76,38,79,30,44,75,46,96,52,86,53,32,27,33,29,92,43,77,49,90,98,44,65,41,84,53,67,47,77,109

pLDDT: mean 75.78, std 14.15, range [35.41, 92.81]

Radius of gyration: 18.54 Å; Cα contacts (8 Å, |Δi|>4): 136; chains: 1; bounding box: 58×30×34 Å

Foldseek 3Di:
DDPDPPPPPPQPDKDWFFWQDPNDTGIDIDTDPDPVVVVVVVVVCVVVVTDGPDPVQPDDPLFDAFPPPSHTFDDDPDPQKTHQQDDDPPGGDGDMDGD

Secondary structure (DSSP, 8-state):
------------EEEEEEEEETTEEEEEEEEESSHHHHHHHHHHHHHTT-PEEPGGG---TTSPEETTTTEEPEEPSSTTEEE---EETTEE---EEE-